Protein AF-A0A2M7B467-F1 (afdb_monomer_lite)

Sequence (49 aa):
MTEDEYAQERKRMVAEQIAGRGLRDPRLLAAMEAVPRHRFVPSDHLTWA

Secondary structure (DSSP, 8-state):
--HHHHHHHHHHHIIIIIGGGT---HHHHHHHHHS-GGGGS-GGGGGG-

pLDDT: mean 92.15, std 9.62, range [53.84, 98.44]

Structure (mmCIF, N/CA/C/O backbone):
data_AF-A0A2M7B467-F1
#
_entry.id   AF-A0A2M7B467-F1
#
loop_
_atom_site.group_PDB
_atom_site.id
_atom_site.type_symbol
_atom_site.label_atom_id
_atom_site.label_alt_id
_atom_site.label_comp_id
_atom_site.label_asym_id
_atom_site.label_entity_id
_atom_site.label_seq_id
_atom_site.pdbx_PDB_ins_code
_atom_site.Cartn_x
_atom_site.Cartn_y
_atom_site.Cartn_z
_atom_site.occupancy
_atom_site.B_iso_or_equiv
_atom_site.auth_seq_id
_atom_site.auth_comp_id
_atom_site.auth_asym_id
_atom_site.auth_atom_id
_atom_site.pdbx_PDB_model_num
ATOM 1 N N . MET A 1 1 ? 18.120 -3.406 -3.363 1.00 75.12 1 MET A N 1
ATOM 2 C CA . MET A 1 1 ? 16.996 -3.580 -2.431 1.00 75.12 1 MET A CA 1
ATOM 3 C C . MET A 1 1 ? 16.722 -5.057 -2.231 1.00 75.12 1 MET A C 1
ATOM 5 O O . MET A 1 1 ? 16.661 -5.802 -3.206 1.00 75.12 1 MET A O 1
ATOM 9 N N . THR A 1 2 ? 16.607 -5.472 -0.981 1.00 89.56 2 THR A N 1
ATOM 10 C CA . THR A 1 2 ? 16.221 -6.807 -0.531 1.00 89.56 2 THR A CA 1
ATOM 11 C C . THR A 1 2 ? 14.698 -6.926 -0.473 1.00 89.56 2 THR A C 1
ATOM 13 O O . THR A 1 2 ? 13.979 -5.926 -0.510 1.00 89.56 2 THR A O 1
ATOM 16 N N . GLU A 1 3 ? 14.181 -8.151 -0.379 1.00 90.31 3 GLU A N 1
ATOM 17 C CA . GLU A 1 3 ? 12.735 -8.377 -0.248 1.00 90.31 3 GLU A CA 1
ATOM 18 C C . GLU A 1 3 ? 12.158 -7.696 1.010 1.00 90.31 3 GLU A C 1
ATOM 20 O O . GLU A 1 3 ? 11.066 -7.129 0.952 1.00 90.31 3 GLU A O 1
ATOM 25 N N . ASP A 1 4 ? 12.916 -7.660 2.110 1.00 92.00 4 ASP A N 1
ATOM 26 C CA . ASP A 1 4 ? 12.508 -6.997 3.354 1.00 92.00 4 ASP A CA 1
ATOM 27 C C . ASP A 1 4 ? 12.449 -5.470 3.215 1.00 92.00 4 ASP A C 1
ATOM 29 O O . ASP A 1 4 ? 11.547 -4.832 3.764 1.00 92.00 4 ASP A O 1
ATOM 33 N N . GLU A 1 5 ? 13.368 -4.875 2.448 1.00 93.25 5 GLU A N 1
ATOM 34 C CA . GLU A 1 5 ? 13.333 -3.442 2.132 1.00 93.25 5 GLU A CA 1
ATOM 35 C C . GLU A 1 5 ? 12.074 -3.108 1.319 1.00 93.25 5 GLU A C 1
ATOM 37 O O . GLU A 1 5 ? 11.291 -2.248 1.725 1.00 93.25 5 GLU A O 1
ATOM 42 N N . TYR A 1 6 ? 11.787 -3.860 0.249 1.00 94.00 6 TYR A N 1
ATOM 43 C CA . TYR A 1 6 ? 10.561 -3.674 -0.539 1.00 94.00 6 TYR A CA 1
ATOM 44 C C . TYR A 1 6 ? 9.280 -3.874 0.284 1.00 94.00 6 TYR A C 1
ATOM 46 O O . TYR A 1 6 ? 8.266 -3.209 0.039 1.00 94.00 6 TYR A O 1
ATOM 54 N N . ALA A 1 7 ? 9.289 -4.790 1.257 1.00 94.88 7 ALA A N 1
ATOM 55 C CA . ALA A 1 7 ? 8.162 -5.001 2.159 1.00 94.88 7 ALA A CA 1
ATOM 56 C C . ALA A 1 7 ? 7.901 -3.782 3.053 1.00 94.88 7 ALA A C 1
ATOM 58 O O . ALA A 1 7 ? 6.749 -3.362 3.197 1.00 94.88 7 ALA A O 1
ATOM 59 N N . GLN A 1 8 ? 8.952 -3.187 3.619 1.00 95.50 8 GLN A N 1
ATOM 60 C CA . GLN A 1 8 ? 8.835 -1.983 4.443 1.00 95.50 8 GLN A CA 1
ATOM 61 C C . GLN A 1 8 ? 8.360 -0.780 3.628 1.00 95.50 8 GLN A C 1
ATOM 63 O O . GLN A 1 8 ? 7.438 -0.074 4.042 1.00 95.50 8 GLN A O 1
ATOM 68 N N . GLU A 1 9 ? 8.927 -0.576 2.440 1.00 94.75 9 GLU A N 1
ATOM 69 C CA . GLU A 1 9 ? 8.530 0.529 1.570 1.00 94.75 9 GLU A CA 1
ATOM 70 C C . GLU A 1 9 ? 7.083 0.433 1.112 1.00 94.75 9 GLU A C 1
ATOM 72 O O . GLU A 1 9 ? 6.365 1.434 1.073 1.00 94.75 9 GLU A O 1
ATOM 77 N N . ARG A 1 10 ? 6.621 -0.780 0.803 1.00 96.00 10 ARG A N 1
ATOM 78 C CA . ARG A 1 10 ? 5.226 -1.002 0.438 1.00 96.00 10 ARG A CA 1
ATOM 79 C C . ARG A 1 10 ? 4.284 -0.701 1.599 1.00 96.00 10 ARG A C 1
ATOM 81 O O . ARG A 1 10 ? 3.286 -0.030 1.370 1.00 96.00 10 ARG A O 1
ATOM 88 N N . LYS A 1 11 ? 4.602 -1.129 2.826 1.00 96.69 11 LYS A N 1
ATOM 89 C CA . LYS A 1 11 ? 3.794 -0.795 4.014 1.00 96.69 11 LYS A CA 1
ATOM 90 C C . LYS A 1 11 ? 3.701 0.716 4.228 1.00 96.69 11 LYS A C 1
ATOM 92 O O . LYS A 1 11 ? 2.606 1.238 4.418 1.00 96.69 11 LYS A O 1
ATOM 97 N N . ARG A 1 12 ? 4.831 1.425 4.123 1.00 97.12 12 ARG A N 1
ATOM 98 C CA . ARG A 1 12 ? 4.881 2.893 4.215 1.00 97.12 12 ARG A CA 1
ATOM 99 C C . ARG A 1 12 ? 4.006 3.550 3.145 1.00 97.12 12 ARG A C 1
ATOM 101 O O . ARG A 1 12 ? 3.165 4.383 3.464 1.00 97.12 12 ARG A O 1
ATOM 108 N N . MET A 1 13 ? 4.140 3.115 1.892 1.00 96.69 13 MET A N 1
ATOM 109 C CA . MET A 1 13 ? 3.338 3.621 0.777 1.00 96.69 13 MET A CA 1
ATOM 110 C C . MET A 1 13 ? 1.837 3.384 0.993 1.00 96.69 13 MET A C 1
ATOM 112 O O . MET A 1 13 ? 1.047 4.307 0.806 1.00 96.69 13 MET A O 1
ATOM 116 N N . VAL A 1 14 ? 1.431 2.191 1.442 1.00 97.88 14 VAL A N 1
ATOM 117 C CA . VAL A 1 14 ? 0.018 1.893 1.726 1.00 97.88 14 VAL A CA 1
ATOM 118 C C . VAL A 1 14 ? -0.520 2.798 2.836 1.00 97.88 14 VAL A C 1
ATOM 120 O O . VAL A 1 14 ? -1.598 3.368 2.675 1.00 97.88 14 VAL A O 1
ATOM 123 N N . ALA A 1 15 ? 0.231 3.001 3.919 1.00 97.75 15 ALA A N 1
ATOM 124 C CA . ALA A 1 15 ? -0.191 3.869 5.015 1.00 97.75 15 ALA A CA 1
ATOM 125 C C . ALA A 1 15 ? -0.319 5.343 4.584 1.00 97.75 15 ALA A C 1
ATOM 127 O O . ALA A 1 15 ? -1.350 5.977 4.814 1.00 97.75 15 ALA A O 1
ATOM 128 N N . GLU A 1 16 ? 0.704 5.888 3.927 1.00 97.81 16 GLU A N 1
ATOM 129 C CA . GLU A 1 16 ? 0.795 7.322 3.628 1.00 97.81 16 GLU A CA 1
ATOM 130 C C . GLU A 1 16 ? 0.001 7.719 2.380 1.00 97.81 16 GLU A C 1
ATOM 132 O O . GLU A 1 16 ? -0.696 8.734 2.364 1.00 97.81 16 GLU A O 1
ATOM 137 N N . GLN A 1 17 ? 0.102 6.925 1.313 1.00 97.12 17 GLN A N 1
ATOM 138 C CA . GLN A 1 17 ? -0.390 7.308 -0.010 1.00 97.12 17 GLN A CA 1
ATOM 139 C C . GLN A 1 17 ? -1.752 6.707 -0.341 1.00 97.12 17 GLN A C 1
ATOM 141 O O . GLN A 1 17 ? -2.465 7.274 -1.166 1.00 97.12 17 GLN A O 1
ATOM 146 N N . ILE A 1 18 ? -2.135 5.593 0.284 1.00 97.31 18 ILE A N 1
ATOM 147 C CA . ILE A 1 18 ? -3.412 4.929 0.007 1.00 97.31 18 ILE A CA 1
ATOM 148 C C . ILE A 1 18 ? -4.400 5.161 1.151 1.00 97.31 18 ILE A C 1
ATOM 150 O O . ILE A 1 18 ? -5.436 5.804 0.956 1.00 97.31 18 ILE A O 1
ATOM 154 N N . ALA A 1 19 ? -4.066 4.703 2.359 1.00 98.00 19 ALA A N 1
ATOM 155 C CA . ALA A 1 19 ? -4.911 4.881 3.534 1.00 98.00 19 ALA A CA 1
ATOM 156 C C . ALA A 1 19 ? -5.033 6.364 3.911 1.00 98.00 19 ALA A C 1
ATOM 158 O O . ALA A 1 19 ? -6.145 6.867 4.094 1.00 98.00 19 ALA A O 1
ATOM 159 N N . GLY A 1 20 ? -3.911 7.095 3.908 1.00 97.25 20 GLY A N 1
ATOM 160 C CA . GLY A 1 20 ? -3.869 8.542 4.137 1.00 97.25 20 GLY A CA 1
ATOM 161 C C . GLY A 1 20 ? -4.708 9.366 3.151 1.00 97.25 20 GLY A C 1
AT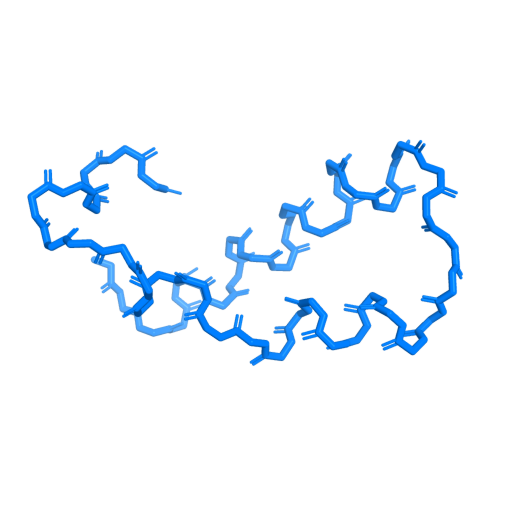OM 162 O O . GLY A 1 20 ? -5.132 10.470 3.487 1.00 97.25 20 GLY A O 1
ATOM 163 N N . ARG A 1 21 ? -5.019 8.823 1.963 1.00 97.50 21 ARG A N 1
ATOM 164 C CA . ARG A 1 21 ? -5.873 9.469 0.946 1.00 97.50 21 ARG A CA 1
ATOM 165 C C . ARG A 1 21 ? -7.337 9.028 0.981 1.00 97.50 21 ARG A C 1
ATOM 167 O O . ARG A 1 21 ? -8.127 9.502 0.171 1.00 97.50 21 ARG A O 1
ATOM 174 N N . GLY A 1 22 ? -7.718 8.169 1.927 1.00 97.38 22 GLY A N 1
ATOM 175 C CA . GLY A 1 22 ? -9.120 7.870 2.218 1.00 97.38 22 GLY A CA 1
ATOM 176 C C . GLY A 1 22 ? -9.575 6.439 1.943 1.00 97.38 22 GLY A C 1
ATOM 177 O O . GLY A 1 22 ? -10.743 6.144 2.198 1.00 97.38 22 GLY A O 1
ATOM 178 N N . LEU A 1 23 ? -8.703 5.528 1.489 1.00 97.62 23 LEU A N 1
ATOM 179 C CA . LEU A 1 23 ? -9.061 4.107 1.433 1.00 97.62 23 LEU A CA 1
ATOM 180 C C . LEU A 1 23 ? -9.051 3.507 2.846 1.00 97.62 23 LEU A C 1
ATOM 182 O O . LEU A 1 23 ? -8.024 3.513 3.515 1.00 97.62 23 LEU A O 1
ATOM 186 N N . ARG A 1 24 ? -10.191 2.978 3.303 1.00 96.81 24 ARG A N 1
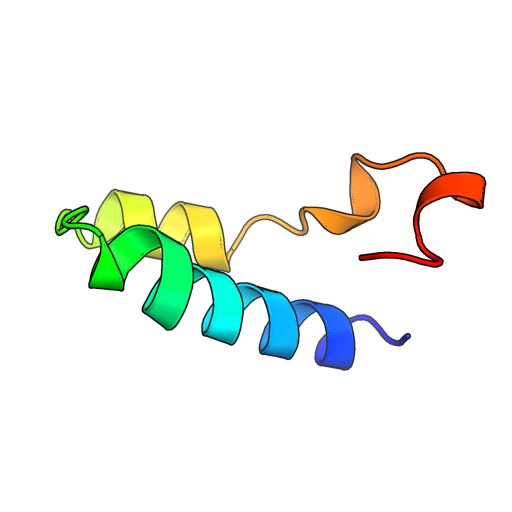ATOM 187 C CA . ARG A 1 24 ? -10.358 2.502 4.692 1.00 96.81 24 ARG A CA 1
ATOM 188 C C . ARG A 1 24 ? -10.723 1.025 4.838 1.00 96.81 24 ARG A C 1
ATOM 190 O O . ARG A 1 24 ? -10.764 0.551 5.967 1.00 96.81 24 ARG A O 1
ATOM 197 N N . ASP A 1 25 ? -11.013 0.299 3.753 1.00 98.44 25 ASP A N 1
ATOM 198 C CA . ASP A 1 25 ? -11.340 -1.133 3.862 1.00 98.44 25 ASP A CA 1
ATOM 199 C C . ASP A 1 25 ? -10.077 -1.911 4.283 1.00 98.44 25 ASP A C 1
ATOM 201 O O . ASP A 1 25 ? -9.113 -1.972 3.509 1.00 98.44 25 ASP A O 1
ATOM 205 N N . PRO A 1 26 ? -10.063 -2.531 5.477 1.00 97.12 26 PRO A N 1
ATOM 206 C CA . PRO A 1 26 ? -8.888 -3.232 5.983 1.00 97.12 26 PRO A CA 1
ATOM 207 C C . PRO A 1 26 ? -8.492 -4.427 5.110 1.00 97.12 26 PRO A C 1
ATOM 209 O O . PRO A 1 26 ? -7.312 -4.760 5.036 1.00 97.12 26 PRO A O 1
ATOM 212 N N . ARG A 1 27 ? -9.440 -5.059 4.404 1.00 98.12 27 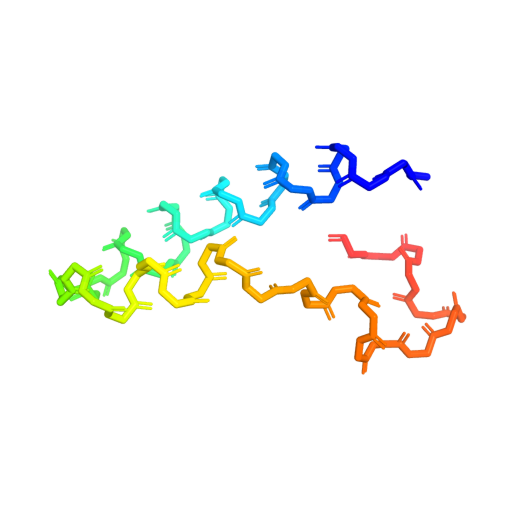ARG A N 1
ATOM 213 C CA . ARG A 1 27 ? -9.144 -6.184 3.505 1.00 98.12 27 ARG A CA 1
ATOM 214 C C . ARG A 1 27 ? -8.414 -5.714 2.254 1.00 98.12 27 ARG A C 1
ATOM 216 O O . ARG A 1 27 ? -7.513 -6.403 1.784 1.00 98.12 27 ARG A O 1
ATOM 223 N N . LEU A 1 28 ? -8.771 -4.537 1.735 1.00 97.50 28 LEU A N 1
ATOM 224 C CA . LEU A 1 28 ? -8.076 -3.944 0.591 1.00 97.50 28 LEU A CA 1
ATOM 225 C C . LEU A 1 28 ? -6.665 -3.495 0.976 1.00 97.50 28 LEU A C 1
ATOM 227 O O . LEU A 1 28 ? -5.719 -3.787 0.248 1.00 97.50 28 LEU A O 1
ATOM 231 N N . LEU A 1 29 ? -6.510 -2.854 2.136 1.00 98.19 29 LEU A N 1
ATOM 232 C CA . LEU A 1 29 ? -5.197 -2.442 2.638 1.00 98.19 29 LEU A CA 1
ATOM 233 C C . LEU A 1 29 ? -4.284 -3.653 2.880 1.00 98.19 29 LEU A C 1
ATOM 235 O O . LEU A 1 29 ? -3.154 -3.667 2.398 1.00 98.19 29 LEU A O 1
ATOM 239 N N . ALA A 1 30 ? -4.795 -4.715 3.512 1.00 97.81 30 ALA A N 1
ATOM 240 C CA . ALA A 1 30 ? -4.040 -5.949 3.727 1.00 97.81 30 ALA A CA 1
ATOM 241 C C . ALA A 1 30 ? -3.598 -6.605 2.407 1.00 97.81 30 ALA A C 1
ATOM 243 O O . ALA A 1 30 ? -2.460 -7.058 2.289 1.00 97.81 30 ALA A O 1
ATOM 244 N N .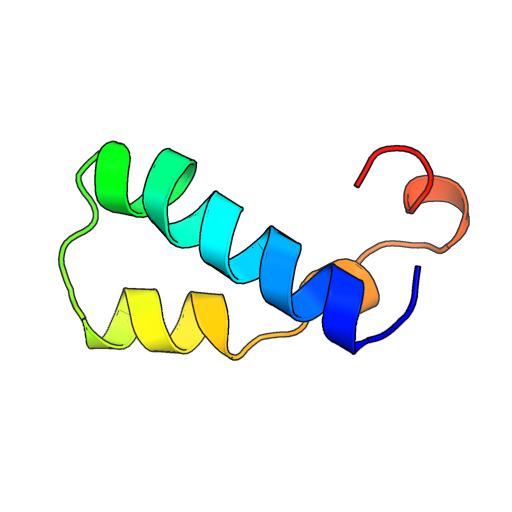 ALA A 1 31 ? -4.467 -6.623 1.391 1.00 97.81 31 ALA A N 1
ATOM 245 C CA . ALA A 1 31 ? -4.107 -7.135 0.071 1.00 97.81 31 ALA A CA 1
ATOM 246 C C . ALA A 1 31 ? -2.985 -6.300 -0.570 1.00 97.81 31 ALA A C 1
ATOM 248 O O . ALA A 1 31 ? -2.013 -6.856 -1.080 1.00 97.81 31 ALA A O 1
ATOM 249 N N . MET A 1 32 ? -3.077 -4.971 -0.495 1.00 96.81 32 MET A N 1
ATOM 250 C CA . MET A 1 32 ? -2.038 -4.075 -1.011 1.00 96.81 32 MET A CA 1
ATOM 251 C C . MET A 1 32 ? -0.703 -4.224 -0.269 1.00 96.81 32 MET A C 1
ATOM 253 O O . MET A 1 32 ? 0.350 -4.126 -0.894 1.00 96.81 32 MET A O 1
ATOM 257 N N . GLU A 1 33 ? -0.716 -4.514 1.033 1.00 96.88 33 GLU A N 1
ATOM 258 C CA . GLU A 1 33 ? 0.496 -4.805 1.809 1.00 96.88 33 GLU A CA 1
ATOM 259 C C . GLU A 1 33 ? 1.090 -6.191 1.519 1.00 96.88 33 GLU A C 1
ATOM 261 O O . GLU A 1 33 ? 2.304 -6.376 1.644 1.00 96.88 33 GLU A O 1
ATOM 266 N N . ALA A 1 34 ? 0.278 -7.168 1.119 1.00 96.44 34 ALA A N 1
ATOM 267 C CA . ALA A 1 34 ? 0.732 -8.531 0.852 1.00 96.44 34 ALA A CA 1
ATOM 268 C C . ALA A 1 34 ? 1.372 -8.699 -0.537 1.00 96.44 34 ALA A C 1
ATOM 270 O O . ALA A 1 34 ? 2.277 -9.516 -0.703 1.00 96.44 34 ALA A O 1
ATOM 271 N N . VAL A 1 35 ? 0.927 -7.935 -1.539 1.00 96.31 35 VAL A N 1
ATOM 272 C CA . VAL A 1 35 ? 1.353 -8.123 -2.935 1.00 96.31 35 VAL A CA 1
ATOM 273 C C . VAL A 1 35 ? 2.722 -7.466 -3.201 1.00 96.31 35 VAL A C 1
ATOM 275 O O . VAL A 1 35 ? 2.847 -6.249 -3.068 1.00 96.31 35 VAL A O 1
ATOM 278 N N . PRO A 1 36 ? 3.759 -8.212 -3.636 1.00 95.50 36 PRO A N 1
ATOM 279 C CA . PRO A 1 36 ? 5.098 -7.671 -3.891 1.00 95.50 36 PRO A CA 1
ATOM 280 C C . PRO A 1 36 ? 5.143 -6.849 -5.193 1.00 95.50 36 PRO A C 1
ATOM 282 O O . PRO A 1 36 ? 5.579 -7.333 -6.237 1.00 95.50 36 PRO A O 1
ATOM 285 N N . ARG A 1 37 ? 4.672 -5.592 -5.133 1.00 92.75 37 ARG A N 1
ATOM 286 C CA . ARG A 1 37 ? 4.506 -4.693 -6.296 1.00 92.75 37 ARG A CA 1
ATOM 287 C C . ARG A 1 37 ? 5.757 -4.555 -7.180 1.00 92.75 37 ARG A C 1
ATOM 289 O O . ARG A 1 37 ? 5.628 -4.404 -8.388 1.00 92.75 37 ARG A O 1
ATOM 296 N N . HIS A 1 38 ? 6.953 -4.634 -6.594 1.00 92.12 38 HIS A N 1
ATOM 297 C CA . HIS A 1 38 ? 8.241 -4.522 -7.290 1.00 92.12 38 HIS A CA 1
ATOM 298 C C . HIS A 1 38 ? 8.465 -5.637 -8.313 1.00 92.12 38 HIS A C 1
ATOM 300 O O . HIS A 1 38 ? 9.161 -5.42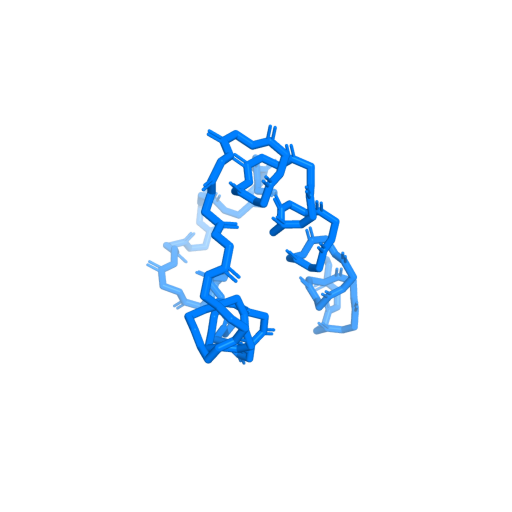6 -9.295 1.00 92.12 38 HIS A O 1
ATOM 306 N N . ARG A 1 39 ? 7.836 -6.806 -8.145 1.00 94.06 39 ARG A N 1
ATOM 307 C CA . ARG A 1 39 ? 7.969 -7.925 -9.095 1.00 94.06 39 ARG A CA 1
ATOM 308 C C . ARG A 1 39 ? 7.204 -7.722 -10.401 1.00 94.06 39 ARG A C 1
ATOM 310 O O . ARG A 1 39 ? 7.422 -8.470 -11.346 1.00 94.06 39 ARG A O 1
ATOM 317 N N . PHE A 1 40 ? 6.304 -6.742 -10.447 1.00 94.12 40 PHE A N 1
ATOM 318 C CA . PHE A 1 40 ? 5.504 -6.423 -11.633 1.00 94.12 40 PHE A CA 1
ATOM 319 C C . PHE A 1 40 ? 6.104 -5.281 -12.458 1.00 94.12 40 PHE A C 1
ATOM 321 O O . PHE A 1 40 ? 5.515 -4.868 -13.454 1.00 94.12 40 PHE A O 1
ATOM 328 N N . VAL A 1 41 ? 7.257 -4.759 -12.039 1.00 87.94 41 VAL A N 1
ATOM 329 C CA . VAL A 1 41 ? 7.965 -3.677 -12.713 1.00 87.94 41 VAL A CA 1
ATOM 330 C C . VAL A 1 41 ? 9.210 -4.268 -13.385 1.00 87.94 41 VAL A C 1
ATOM 332 O O . VAL A 1 41 ? 9.941 -5.022 -12.738 1.00 87.94 41 VAL A O 1
ATOM 335 N N . PRO A 1 42 ? 9.461 -3.969 -14.671 1.00 91.56 42 PRO A N 1
ATOM 336 C CA . PRO A 1 42 ? 10.716 -4.307 -15.337 1.00 91.56 42 PRO A CA 1
ATOM 337 C C . PRO A 1 42 ? 11.954 -3.870 -14.531 1.00 91.56 42 PRO A C 1
ATOM 339 O O . PRO A 1 42 ? 11.921 -2.902 -13.776 1.00 91.56 42 PRO A O 1
ATOM 342 N N . SER A 1 43 ? 13.069 -4.590 -14.645 1.00 85.69 43 SER A N 1
ATOM 343 C CA . SER A 1 43 ? 14.238 -4.356 -13.781 1.00 85.69 43 SER A CA 1
ATOM 344 C C . SER A 1 43 ? 14.922 -3.001 -13.997 1.00 85.69 43 SER A C 1
ATOM 346 O O . SER A 1 43 ? 15.459 -2.427 -13.055 1.00 85.69 43 SER A O 1
ATOM 348 N N . ASP A 1 44 ? 14.880 -2.474 -15.220 1.00 88.12 44 ASP A N 1
ATOM 349 C CA . ASP A 1 44 ? 15.362 -1.136 -15.609 1.00 88.12 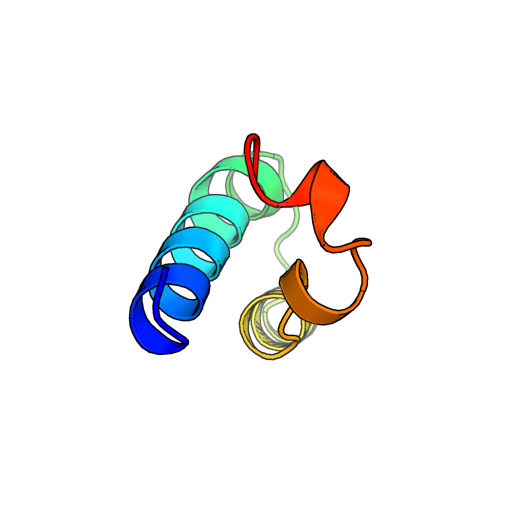44 ASP A CA 1
ATOM 350 C C . ASP A 1 44 ? 14.564 0.007 -14.960 1.00 88.12 44 ASP A C 1
ATOM 352 O O . ASP A 1 44 ? 14.985 1.165 -14.928 1.00 88.12 44 ASP A O 1
ATOM 356 N N . HIS A 1 45 ? 13.416 -0.343 -14.401 1.00 84.81 45 HIS A N 1
ATOM 357 C CA . HIS A 1 45 ? 12.452 0.531 -13.776 1.00 84.81 45 HIS A CA 1
ATOM 358 C C . HIS A 1 45 ? 12.450 0.416 -12.238 1.00 84.81 45 HIS A C 1
ATOM 360 O O . HIS A 1 45 ? 11.735 1.131 -11.552 1.00 84.81 45 HIS A O 1
ATOM 366 N N . LEU A 1 46 ? 13.295 -0.429 -11.643 1.00 78.19 46 LEU A N 1
ATOM 367 C CA . LEU A 1 46 ? 13.394 -0.537 -10.179 1.00 78.19 46 LEU A CA 1
ATOM 368 C C . LEU A 1 46 ? 14.215 0.590 -9.532 1.00 78.19 46 LEU A C 1
ATOM 370 O O . LEU A 1 46 ? 14.165 0.766 -8.321 1.00 78.19 46 LEU A O 1
ATOM 374 N N . THR A 1 47 ? 14.954 1.371 -10.322 1.00 68.50 47 THR A N 1
ATOM 375 C CA . THR A 1 47 ? 15.859 2.434 -9.842 1.00 68.50 47 THR A CA 1
ATOM 376 C C . THR A 1 47 ? 15.128 3.659 -9.268 1.00 68.50 47 THR A C 1
ATOM 378 O O . THR A 1 47 ? 15.754 4.522 -8.661 1.00 68.50 47 THR A O 1
ATOM 381 N N . TRP A 1 48 ? 13.813 3.757 -9.468 1.00 58.50 48 TRP A N 1
ATOM 382 C CA . TRP A 1 48 ? 12.959 4.867 -9.021 1.00 58.50 48 TRP A CA 1
ATOM 383 C C . TRP A 1 48 ? 11.807 4.424 -8.106 1.00 58.50 48 TRP A C 1
ATOM 385 O O . TRP A 1 48 ? 10.926 5.232 -7.802 1.00 58.50 48 TRP A O 1
ATOM 395 N N . ALA A 1 49 ? 11.778 3.140 -7.732 1.00 53.84 49 ALA A N 1
ATOM 396 C CA . ALA A 1 49 ? 10.723 2.524 -6.926 1.00 53.84 49 ALA A CA 1
ATOM 397 C C . ALA A 1 49 ? 10.929 2.721 -5.423 1.00 53.84 49 ALA A C 1
ATOM 399 O O . ALA A 1 49 ? 9.871 2.658 -4.737 1.00 53.84 49 ALA A O 1
#

Radius of gyration: 11.4 Å; chains: 1; bounding box: 28×18×22 Å

Foldseek 3Di:
DDLVVLLVVQLVCLVCPPVVVPDDDVVVSVVSSPDSVLVVDPPVPNVVD